Protein AF-A0AAV1LVG1-F1 (afdb_monomer_lite)

Secondary structure (DSSP, 8-state):
-PPPHHHHHHHS-GGGSPPHHHHHHHHHHHHHHHHTTSS-TT--B--HHHHSS--TT-HHHHHHHTTSTTB-S--TTT--

Structure (mmCIF, N/CA/C/O back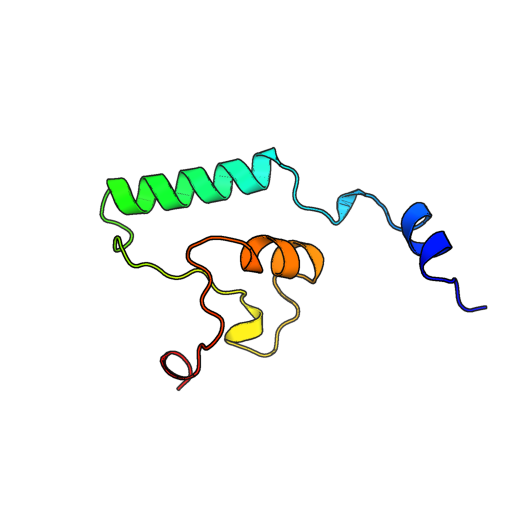bone):
data_AF-A0AAV1LVG1-F1
#
_entry.id   AF-A0AAV1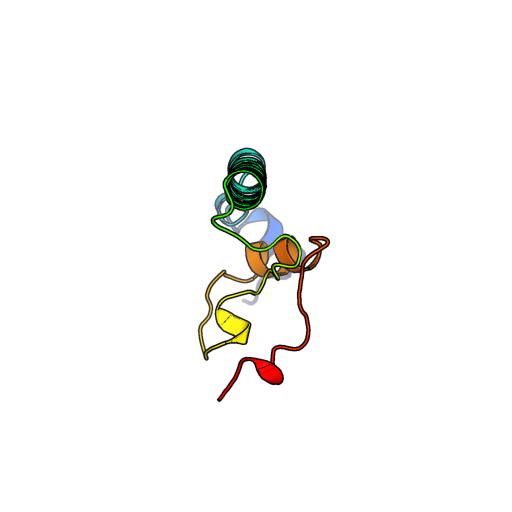LVG1-F1
#
loop_
_atom_site.group_PDB
_atom_site.id
_atom_site.type_symbol
_atom_site.label_atom_id
_atom_site.label_alt_id
_atom_site.label_comp_id
_atom_site.label_asym_id
_atom_site.label_entity_id
_atom_site.label_seq_id
_atom_site.pdbx_PDB_ins_code
_atom_site.Cartn_x
_atom_site.Cartn_y
_atom_site.Cartn_z
_atom_site.occupancy
_atom_site.B_iso_or_equiv
_atom_site.auth_seq_id
_atom_site.auth_comp_id
_atom_site.auth_asym_id
_atom_site.auth_atom_id
_atom_site.pdbx_PDB_model_num
ATOM 1 N N . MET A 1 1 ? 30.318 -7.367 -20.111 1.00 47.91 1 MET A N 1
ATOM 2 C CA . MET A 1 1 ? 30.697 -7.546 -18.689 1.00 47.91 1 MET A CA 1
ATOM 3 C C . MET A 1 1 ? 29.431 -7.515 -17.835 1.00 47.91 1 MET A C 1
ATOM 5 O O . MET A 1 1 ? 28.678 -6.559 -17.952 1.00 47.91 1 MET A O 1
ATOM 9 N N . ARG A 1 2 ? 29.132 -8.554 -17.039 1.00 55.44 2 ARG A N 1
ATOM 10 C CA . ARG A 1 2 ? 27.980 -8.552 -16.112 1.00 55.44 2 ARG A CA 1
ATOM 11 C C . ARG A 1 2 ? 28.464 -8.160 -14.715 1.00 55.44 2 ARG A C 1
ATOM 13 O O . ARG A 1 2 ? 29.317 -8.840 -14.160 1.00 55.44 2 ARG A O 1
ATOM 20 N N . LEU A 1 3 ? 27.927 -7.073 -14.164 1.00 68.62 3 LEU A N 1
ATOM 21 C CA . LEU A 1 3 ? 28.223 -6.634 -12.797 1.00 68.62 3 LEU A CA 1
ATOM 22 C C . LEU A 1 3 ? 27.565 -7.581 -11.782 1.00 68.62 3 LEU A C 1
ATOM 24 O O . LEU A 1 3 ? 26.397 -7.950 -11.948 1.00 68.62 3 LEU A O 1
ATOM 28 N N . ASN A 1 4 ? 28.306 -7.960 -10.737 1.00 75.88 4 ASN A N 1
ATOM 29 C CA . ASN A 1 4 ? 27.801 -8.811 -9.658 1.00 75.88 4 ASN A CA 1
ATOM 30 C C . ASN A 1 4 ? 26.857 -8.032 -8.714 1.00 75.88 4 ASN A C 1
ATOM 32 O O . ASN A 1 4 ? 26.805 -6.799 -8.729 1.00 75.88 4 ASN A O 1
ATOM 36 N N . ALA A 1 5 ? 26.084 -8.759 -7.903 1.00 63.00 5 ALA A N 1
ATOM 37 C CA . ALA A 1 5 ? 25.070 -8.175 -7.023 1.00 63.00 5 ALA A CA 1
ATOM 38 C C . ALA A 1 5 ? 25.655 -7.185 -5.995 1.00 63.00 5 ALA A C 1
ATOM 40 O O . ALA A 1 5 ? 25.029 -6.163 -5.717 1.00 63.00 5 ALA A O 1
ATOM 41 N N . SER A 1 6 ? 26.870 -7.441 -5.494 1.00 63.41 6 SER A N 1
ATOM 42 C CA . SER A 1 6 ? 27.560 -6.541 -4.563 1.00 63.41 6 SER A CA 1
ATOM 43 C C . SER A 1 6 ? 27.938 -5.218 -5.218 1.00 63.41 6 SER A C 1
ATOM 45 O O . SER A 1 6 ? 27.753 -4.176 -4.607 1.00 63.41 6 SER A O 1
ATOM 47 N N . VAL A 1 7 ? 28.391 -5.227 -6.472 1.00 66.38 7 VAL A N 1
ATOM 48 C CA . VAL A 1 7 ? 28.774 -4.006 -7.196 1.00 66.38 7 VAL A CA 1
ATOM 49 C C . VAL A 1 7 ? 27.539 -3.210 -7.638 1.00 66.38 7 VAL A C 1
ATOM 51 O O . VAL A 1 7 ? 27.537 -1.985 -7.557 1.00 66.38 7 VAL A O 1
ATOM 54 N N . LYS A 1 8 ? 26.435 -3.879 -8.003 1.00 65.19 8 LYS A N 1
ATOM 55 C CA . LYS A 1 8 ? 25.158 -3.201 -8.306 1.00 65.19 8 LYS A CA 1
ATOM 56 C C . LYS A 1 8 ? 24.592 -2.423 -7.114 1.00 65.19 8 LYS A C 1
ATOM 58 O O . LYS A 1 8 ? 23.989 -1.379 -7.325 1.00 65.19 8 LYS A O 1
ATOM 63 N N . LYS A 1 9 ? 24.813 -2.890 -5.879 1.00 63.41 9 LYS A N 1
ATOM 64 C CA . LYS A 1 9 ? 24.367 -2.209 -4.650 1.00 63.41 9 LYS A CA 1
ATOM 65 C C . LYS A 1 9 ? 24.988 -0.815 -4.471 1.00 63.41 9 LYS A C 1
ATOM 67 O O . LYS A 1 9 ? 24.353 0.038 -3.866 1.00 63.41 9 LYS A O 1
ATOM 72 N N . TYR A 1 10 ? 26.198 -0.596 -4.989 1.00 59.62 10 TYR A N 1
ATOM 73 C CA . TYR A 1 10 ? 26.920 0.679 -4.882 1.00 59.62 10 TYR A CA 1
ATOM 74 C C . TYR A 1 10 ? 26.822 1.554 -6.142 1.00 59.62 10 TYR A C 1
ATOM 76 O O . TYR A 1 10 ? 27.2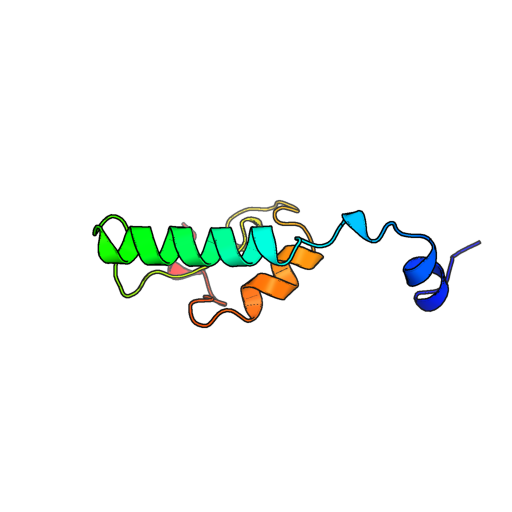14 2.714 -6.096 1.00 59.62 10 TYR A O 1
ATOM 84 N N . LEU A 1 11 ? 26.314 1.011 -7.255 1.00 62.28 11 LEU A N 1
ATOM 85 C CA . LEU A 1 11 ? 26.164 1.723 -8.533 1.00 62.28 11 LEU A CA 1
ATOM 86 C C . LEU A 1 11 ? 24.710 2.073 -8.878 1.00 62.28 11 LEU A C 1
ATOM 88 O O . LEU A 1 11 ? 24.483 2.886 -9.768 1.00 62.28 11 LEU A O 1
ATOM 92 N N . LEU A 1 12 ? 23.728 1.459 -8.208 1.00 57.69 12 LEU A N 1
ATOM 93 C CA . LEU A 1 12 ? 22.330 1.874 -8.297 1.00 57.69 12 LEU A CA 1
ATOM 94 C C . LEU A 1 12 ? 22.079 2.982 -7.269 1.00 57.69 12 LEU A C 1
ATOM 96 O O . LEU A 1 12 ? 22.433 2.798 -6.099 1.00 57.69 12 LEU A O 1
ATOM 100 N N . PRO A 1 13 ? 21.482 4.116 -7.667 1.00 54.22 13 PRO A N 1
ATOM 101 C CA . PRO A 1 13 ? 21.189 5.183 -6.732 1.00 54.22 13 PRO A CA 1
ATOM 102 C C . PRO A 1 13 ? 20.296 4.656 -5.603 1.00 54.22 13 PRO A C 1
ATOM 104 O O . PRO A 1 13 ? 19.354 3.886 -5.804 1.00 54.22 13 PRO A O 1
ATOM 107 N N . LYS A 1 14 ? 20.587 5.106 -4.381 1.00 56.03 14 LYS A N 1
ATOM 108 C CA . LYS A 1 14 ? 19.758 4.876 -3.188 1.00 56.03 14 LYS A CA 1
ATOM 109 C C . LYS A 1 14 ? 18.323 5.425 -3.354 1.00 56.03 14 LYS A C 1
ATOM 111 O O . LYS A 1 14 ? 17.461 5.118 -2.542 1.00 56.03 14 LYS A O 1
ATOM 116 N N . GLU A 1 15 ? 18.077 6.189 -4.419 1.00 59.72 15 GLU A N 1
ATOM 117 C CA . GLU A 1 15 ? 16.824 6.871 -4.757 1.00 59.72 15 GLU A CA 1
ATOM 118 C C . GLU A 1 15 ? 15.643 5.954 -5.111 1.00 59.72 15 GLU A C 1
ATOM 120 O O . GLU A 1 15 ? 14.507 6.407 -5.083 1.00 59.72 15 GLU A O 1
ATOM 125 N N . ASP A 1 16 ? 15.867 4.662 -5.375 1.00 76.94 16 ASP A N 1
ATOM 126 C CA . ASP A 1 16 ? 14.771 3.732 -5.707 1.00 76.94 16 ASP A CA 1
ATOM 127 C C . ASP A 1 16 ? 14.000 3.199 -4.477 1.00 76.94 16 ASP A C 1
ATOM 129 O O . ASP A 1 16 ? 13.061 2.410 -4.622 1.00 76.94 16 ASP A O 1
ATOM 133 N N . GLU A 1 17 ? 14.431 3.525 -3.251 1.00 86.00 17 GLU A N 1
ATOM 134 C CA . GLU A 1 17 ? 13.729 3.129 -2.019 1.00 86.00 17 GLU A CA 1
ATOM 135 C C . GLU A 1 17 ? 12.763 4.217 -1.555 1.00 86.00 17 GLU A C 1
ATOM 137 O O . GLU A 1 17 ? 13.154 5.383 -1.481 1.00 86.00 17 GLU A O 1
ATOM 142 N N . PRO A 1 18 ? 11.520 3.855 -1.178 1.00 90.81 18 PRO A N 1
ATOM 143 C CA . PRO A 1 18 ? 10.637 4.789 -0.502 1.00 90.81 18 PRO A CA 1
ATOM 144 C C . PRO A 1 18 ? 11.333 5.348 0.738 1.00 90.81 18 PRO A C 1
ATOM 146 O O . PRO A 1 18 ? 11.896 4.602 1.543 1.00 90.81 18 PRO A O 1
ATOM 149 N N . THR A 1 19 ? 11.286 6.666 0.908 1.00 94.75 19 THR A N 1
ATOM 150 C CA . THR A 1 19 ? 11.776 7.278 2.144 1.00 94.75 19 THR A CA 1
ATOM 151 C C . THR A 1 19 ? 10.898 6.845 3.317 1.00 94.75 19 THR A C 1
ATOM 153 O O . THR A 1 19 ? 9.701 6.603 3.144 1.00 94.75 19 THR A O 1
ATOM 156 N N . SER A 1 20 ? 11.462 6.799 4.527 1.00 95.19 20 SER A N 1
ATOM 157 C CA . SER A 1 20 ? 10.681 6.508 5.738 1.00 95.19 20 SER A CA 1
ATOM 158 C C . SER A 1 20 ? 9.487 7.452 5.876 1.00 95.19 20 SER A C 1
ATOM 160 O O . SER A 1 20 ? 8.372 6.990 6.062 1.00 95.19 20 SER A O 1
ATOM 162 N N . LYS A 1 21 ? 9.690 8.754 5.629 1.00 97.00 21 LYS A N 1
ATOM 163 C CA . LYS A 1 21 ? 8.621 9.764 5.647 1.00 97.00 21 LYS A CA 1
ATOM 164 C C . LYS A 1 21 ? 7.463 9.432 4.702 1.00 97.00 21 LYS A C 1
ATOM 166 O O . LYS A 1 21 ? 6.315 9.648 5.063 1.00 97.00 21 LYS A O 1
ATOM 171 N N . ALA A 1 22 ? 7.747 8.916 3.504 1.00 96.69 22 ALA A N 1
ATOM 172 C CA . ALA A 1 22 ? 6.701 8.529 2.558 1.00 96.69 22 ALA A CA 1
ATOM 173 C C . ALA A 1 22 ? 5.936 7.278 3.024 1.00 96.69 22 ALA A C 1
ATOM 175 O O . ALA A 1 22 ? 4.717 7.216 2.880 1.00 96.69 22 ALA A O 1
ATOM 176 N N . LEU A 1 23 ? 6.637 6.298 3.605 1.00 97.69 23 LEU A N 1
ATOM 177 C CA . LEU A 1 23 ? 6.011 5.100 4.176 1.00 97.69 23 LEU A CA 1
ATOM 178 C C . LEU A 1 23 ? 5.143 5.443 5.390 1.00 97.69 23 LEU A C 1
ATOM 180 O O . LEU A 1 23 ? 4.035 4.924 5.514 1.00 97.69 23 LEU A O 1
ATOM 184 N N . ASP A 1 24 ? 5.628 6.328 6.258 1.00 98.19 24 ASP A N 1
ATOM 185 C CA . ASP A 1 24 ? 4.902 6.787 7.440 1.00 98.19 24 ASP A CA 1
ATOM 186 C C . ASP A 1 24 ? 3.653 7.574 7.029 1.00 98.19 24 ASP A C 1
ATOM 188 O O . ASP A 1 24 ? 2.559 7.255 7.488 1.00 98.19 24 ASP A O 1
ATOM 192 N N . ALA A 1 25 ? 3.777 8.492 6.064 1.00 98.50 25 ALA A N 1
ATOM 193 C CA . ALA A 1 25 ? 2.637 9.227 5.519 1.00 98.50 25 ALA A CA 1
ATOM 194 C C . ALA A 1 25 ? 1.568 8.297 4.916 1.00 98.50 25 ALA A C 1
ATOM 196 O O . ALA A 1 25 ? 0.374 8.520 5.107 1.00 98.50 25 ALA A O 1
ATOM 197 N N . ALA A 1 26 ? 1.971 7.228 4.218 1.00 98.12 26 ALA A N 1
ATOM 198 C CA . ALA A 1 26 ? 1.027 6.247 3.684 1.00 98.12 26 ALA A CA 1
ATOM 199 C C . ALA A 1 26 ? 0.269 5.510 4.803 1.00 98.12 26 ALA A C 1
ATOM 201 O O . ALA A 1 26 ? -0.952 5.367 4.731 1.00 98.12 26 ALA A O 1
ATOM 202 N N . LYS A 1 27 ? 0.971 5.084 5.862 1.00 98.19 27 LYS A N 1
ATOM 203 C CA . LYS A 1 27 ? 0.355 4.427 7.027 1.00 98.19 27 LYS A CA 1
ATOM 204 C C . LYS A 1 27 ? -0.592 5.366 7.775 1.00 98.19 27 LYS A C 1
ATOM 206 O O . LYS A 1 27 ? -1.686 4.955 8.156 1.00 98.19 27 LYS A O 1
ATOM 211 N N . GLU A 1 28 ? -0.198 6.623 7.965 1.00 98.56 28 GLU A N 1
ATOM 212 C CA . GLU A 1 28 ? -1.033 7.649 8.599 1.00 98.56 28 GLU A CA 1
ATOM 213 C C . GLU A 1 28 ? -2.298 7.936 7.789 1.00 98.56 28 GLU A C 1
ATOM 215 O O . GLU A 1 28 ? -3.385 8.010 8.362 1.00 98.56 28 GLU A O 1
ATOM 220 N N . LEU A 1 29 ? -2.180 8.027 6.462 1.00 98.62 29 LEU A N 1
ATOM 221 C CA . LEU A 1 29 ? -3.322 8.225 5.574 1.00 98.62 29 LEU A CA 1
ATOM 222 C C . LEU A 1 29 ? -4.318 7.062 5.664 1.00 98.62 29 LEU A C 1
ATOM 224 O O . LEU A 1 29 ? -5.517 7.295 5.803 1.00 98.62 29 LEU A O 1
ATOM 228 N N . ILE A 1 30 ? -3.831 5.818 5.638 1.00 98.44 30 ILE A N 1
ATOM 229 C CA . ILE A 1 30 ? -4.676 4.623 5.785 1.00 98.44 30 ILE A CA 1
ATOM 230 C C . ILE A 1 30 ? -5.377 4.628 7.148 1.00 98.44 30 ILE A C 1
ATOM 232 O O . ILE A 1 30 ? -6.595 4.462 7.219 1.00 98.44 30 ILE A O 1
ATOM 236 N N . LYS A 1 31 ? -4.632 4.894 8.228 1.00 98.19 31 LYS A N 1
ATOM 237 C CA . LYS A 1 31 ? -5.186 4.991 9.585 1.00 98.19 31 LYS A CA 1
ATOM 238 C C . LYS A 1 31 ? -6.281 6.055 9.674 1.00 98.19 31 LYS A C 1
ATOM 240 O O . LYS A 1 31 ? -7.333 5.793 10.253 1.00 98.19 31 LYS A O 1
ATOM 245 N N . CYS A 1 32 ? -6.050 7.232 9.094 1.00 98.62 32 CYS A N 1
ATOM 246 C CA . CYS A 1 32 ? -7.037 8.306 9.024 1.00 98.62 32 CYS A CA 1
ATOM 247 C C . CYS A 1 32 ? -8.290 7.854 8.260 1.00 98.62 32 CYS A C 1
ATOM 249 O O . CYS A 1 32 ? -9.401 8.032 8.750 1.00 98.62 32 CYS A O 1
ATOM 251 N N . GLY A 1 33 ? -8.119 7.183 7.116 1.00 98.56 33 GLY A N 1
ATOM 252 C CA . GLY A 1 33 ? -9.223 6.630 6.332 1.00 98.56 33 GLY A CA 1
ATOM 253 C C . GLY A 1 33 ? -10.100 5.657 7.124 1.00 98.56 33 GLY A C 1
ATOM 254 O O . GLY A 1 33 ? -11.324 5.738 7.037 1.00 98.56 33 GLY A O 1
ATOM 255 N N . VAL A 1 34 ? -9.500 4.792 7.949 1.00 98.44 34 VAL A N 1
ATOM 256 C CA . VAL A 1 34 ? -10.250 3.904 8.858 1.00 98.44 34 VAL A CA 1
ATOM 257 C C . VAL A 1 34 ? -10.981 4.710 9.936 1.00 98.44 34 VAL A C 1
ATOM 259 O O . VAL A 1 34 ? -12.169 4.500 10.165 1.00 98.44 34 VAL A O 1
ATOM 262 N N . GLN A 1 35 ? -10.304 5.669 10.575 1.00 98.56 35 GLN A N 1
ATOM 263 C CA . GLN A 1 35 ? -10.895 6.509 11.628 1.00 98.56 35 GLN A CA 1
ATOM 264 C C . GLN A 1 35 ? -12.063 7.370 11.128 1.00 98.56 35 GLN A C 1
ATOM 266 O O . GLN A 1 35 ? -13.014 7.596 11.871 1.00 98.56 35 GLN A O 1
ATOM 271 N N . GLN A 1 36 ? -11.999 7.837 9.881 1.00 98.62 36 GLN A N 1
ATOM 272 C CA . GLN A 1 36 ? -13.046 8.640 9.246 1.00 98.62 36 GLN A CA 1
ATOM 273 C C . GLN A 1 36 ? -14.147 7.795 8.586 1.00 98.62 36 GLN A C 1
ATOM 275 O O . GLN A 1 36 ? -15.107 8.350 8.057 1.00 98.62 36 GLN A O 1
ATOM 280 N N . GLY A 1 37 ? -14.036 6.462 8.608 1.00 98.25 37 GLY A N 1
ATOM 281 C CA . GLY A 1 37 ? -15.021 5.560 8.005 1.00 98.25 37 GLY A CA 1
ATOM 282 C C . GLY A 1 37 ? -14.972 5.490 6.474 1.00 98.25 37 GLY A C 1
ATOM 283 O O . GLY A 1 37 ? -15.906 4.986 5.857 1.00 98.25 37 GLY A O 1
ATOM 284 N N . HIS A 1 38 ? -13.896 5.973 5.848 1.00 98.44 38 HIS A N 1
ATOM 285 C CA . HIS A 1 38 ? -13.649 5.826 4.408 1.00 98.44 38 HIS A CA 1
ATOM 286 C C . HIS A 1 38 ? -13.069 4.454 4.044 1.00 98.44 38 HIS A C 1
ATOM 288 O O . HIS A 1 38 ? -13.222 4.000 2.912 1.00 98.44 38 HIS A O 1
ATOM 294 N N . LEU A 1 39 ? -12.408 3.796 4.999 1.00 98.31 39 LEU A N 1
ATOM 295 C CA . LEU A 1 39 ? -11.925 2.424 4.883 1.00 98.31 39 LEU A CA 1
ATOM 296 C C . LEU A 1 39 ? -12.574 1.558 5.960 1.00 98.31 39 LEU A C 1
ATOM 298 O O . LEU A 1 39 ? -12.710 1.975 7.110 1.00 98.31 39 LEU A O 1
ATOM 302 N N . ALA A 1 40 ? -12.940 0.332 5.591 1.00 97.81 40 ALA A N 1
ATOM 303 C CA . ALA A 1 40 ? -13.362 -0.666 6.562 1.00 97.81 40 ALA A CA 1
ATOM 304 C C . ALA A 1 40 ? -12.198 -1.013 7.505 1.00 97.81 40 ALA A C 1
ATOM 306 O O . ALA A 1 40 ? -11.033 -0.991 7.107 1.00 97.81 40 ALA A O 1
ATOM 307 N N . SER A 1 41 ? -12.505 -1.372 8.752 1.00 97.06 41 SER A N 1
ATOM 308 C CA . SER A 1 41 ? -11.483 -1.747 9.739 1.00 97.06 41 SER A CA 1
ATOM 309 C C . SER A 1 41 ? -10.724 -3.027 9.374 1.00 97.06 41 SER A C 1
ATOM 311 O O . SER A 1 41 ? -9.616 -3.225 9.856 1.00 97.06 41 SER A O 1
ATOM 313 N N . ASN A 1 42 ? -11.295 -3.870 8.512 1.00 96.62 42 ASN A N 1
ATOM 314 C CA . ASN A 1 42 ? -10.701 -5.091 7.965 1.00 96.62 42 ASN A CA 1
ATOM 315 C C . ASN A 1 42 ? -10.242 -4.913 6.504 1.00 96.62 42 ASN A C 1
ATOM 317 O O . ASN A 1 42 ? -10.408 -5.812 5.675 1.00 96.62 42 ASN A O 1
ATOM 321 N N . TYR A 1 43 ? -9.731 -3.728 6.165 1.00 96.94 43 TYR A N 1
ATOM 322 C CA . TYR A 1 43 ? -9.127 -3.487 4.858 1.00 96.94 43 TYR A CA 1
ATOM 323 C C . TYR A 1 43 ? -7.930 -4.419 4.621 1.00 96.94 43 TYR A C 1
ATOM 325 O O . TYR A 1 43 ? -7.330 -4.946 5.553 1.00 96.94 43 TYR A O 1
ATOM 333 N N . HIS A 1 44 ? -7.567 -4.577 3.351 1.00 97.19 44 HIS A N 1
ATOM 334 C CA . HIS A 1 44 ? -6.379 -5.319 2.950 1.00 97.19 44 HIS A CA 1
ATOM 335 C C . HIS A 1 44 ? -5.474 -4.441 2.089 1.00 97.19 44 HIS A C 1
ATOM 337 O O . HIS A 1 44 ? -5.947 -3.601 1.318 1.00 97.19 44 HIS A O 1
ATOM 343 N N . VAL A 1 45 ? -4.168 -4.660 2.198 1.00 97.69 45 VAL A N 1
ATOM 344 C CA . VAL A 1 45 ? -3.141 -4.037 1.362 1.00 97.69 45 VAL A CA 1
ATOM 345 C C . VAL A 1 45 ? -2.690 -5.038 0.314 1.00 97.69 45 VAL A C 1
ATOM 347 O O . VAL A 1 45 ? -2.333 -6.171 0.628 1.00 97.69 45 VAL A O 1
ATOM 350 N N . VAL A 1 46 ? -2.670 -4.589 -0.937 1.00 97.56 46 VAL A N 1
ATOM 351 C CA . VAL A 1 46 ? -2.193 -5.358 -2.087 1.00 97.56 46 VAL A CA 1
ATOM 352 C C . VAL A 1 46 ? -1.283 -4.490 -2.949 1.00 97.56 46 VAL A C 1
ATOM 354 O O . VAL A 1 46 ? -1.415 -3.266 -3.009 1.00 97.56 46 VAL A O 1
ATOM 357 N N . GLY A 1 47 ? -0.339 -5.114 -3.642 1.00 97.12 47 GLY A N 1
ATOM 358 C CA . GLY A 1 47 ? 0.443 -4.465 -4.687 1.00 97.12 47 GLY A CA 1
ATOM 359 C C . GLY A 1 47 ? -0.317 -4.474 -6.011 1.00 97.12 47 GLY A C 1
ATOM 360 O O . GLY A 1 47 ? -0.953 -5.464 -6.351 1.00 97.12 47 GLY A O 1
ATOM 361 N N . HIS A 1 48 ? -0.187 -3.423 -6.820 1.00 97.00 48 HIS A N 1
ATOM 362 C CA . HIS A 1 48 ? -0.881 -3.331 -8.113 1.00 97.00 48 HIS A CA 1
ATOM 363 C C . HIS A 1 48 ? -0.617 -4.547 -9.032 1.00 97.00 48 HIS A C 1
ATOM 365 O O . HIS A 1 48 ? -1.547 -5.089 -9.631 1.00 97.00 48 HIS A O 1
ATOM 371 N N . ARG A 1 49 ? 0.624 -5.058 -9.048 1.00 95.94 49 ARG A N 1
ATOM 372 C CA . ARG A 1 49 ? 1.017 -6.300 -9.742 1.00 95.94 49 ARG A CA 1
ATOM 373 C C . ARG A 1 49 ? 0.273 -7.563 -9.318 1.00 95.94 49 ARG A C 1
ATOM 375 O O . ARG A 1 49 ? 0.302 -8.548 -10.046 1.00 95.94 49 ARG A O 1
ATOM 382 N N . GLN A 1 50 ? -0.325 -7.590 -8.125 1.00 96.50 50 GLN A N 1
ATOM 383 C CA . GLN A 1 50 ? -1.135 -8.736 -7.731 1.00 96.50 50 GLN A CA 1
ATOM 384 C C . GLN A 1 50 ? -2.419 -8.777 -8.537 1.00 96.50 50 GLN A C 1
ATOM 386 O O . GLN A 1 50 ? -2.887 -9.875 -8.777 1.00 96.50 50 GLN A O 1
ATOM 391 N N . LEU A 1 51 ? -2.963 -7.641 -8.975 1.00 95.19 51 LEU A N 1
ATOM 392 C CA . LEU A 1 51 ? -4.278 -7.569 -9.609 1.00 95.19 51 LEU A CA 1
ATOM 393 C C . LEU A 1 51 ? -4.194 -7.642 -11.136 1.00 95.19 51 LEU A C 1
ATOM 395 O O . LEU A 1 51 ? -5.009 -8.317 -11.755 1.00 95.19 51 LEU A O 1
ATOM 399 N N . ILE A 1 52 ? -3.182 -7.010 -11.735 1.00 94.38 52 ILE A N 1
ATOM 400 C CA . ILE A 1 52 ? -2.973 -6.983 -13.189 1.00 94.38 52 ILE A CA 1
ATOM 401 C C . ILE A 1 52 ? -1.499 -7.202 -13.547 1.00 94.38 52 ILE A C 1
ATOM 403 O O . ILE A 1 52 ? -0.613 -7.048 -12.706 1.00 94.38 52 ILE A O 1
ATOM 407 N N . ALA A 1 53 ? -1.220 -7.517 -14.814 1.00 95.56 53 ALA A N 1
ATOM 408 C CA . ALA A 1 53 ? 0.141 -7.674 -15.327 1.00 95.56 53 ALA A CA 1
ATOM 409 C C . ALA A 1 53 ? 0.859 -6.311 -15.443 1.00 95.56 53 ALA A C 1
ATOM 411 O O . ALA A 1 53 ? 0.9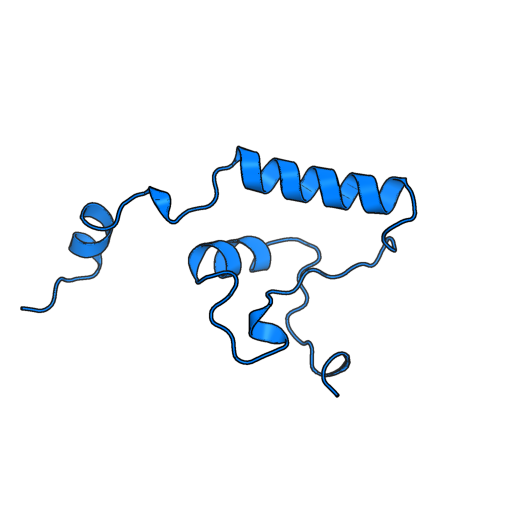13 -5.703 -16.509 1.00 95.56 53 ALA A O 1
ATOM 412 N N . THR A 1 54 ? 1.393 -5.815 -14.325 1.00 96.25 54 THR A N 1
ATOM 413 C CA . THR A 1 54 ? 2.134 -4.549 -14.233 1.00 96.25 54 THR A CA 1
ATOM 414 C C . THR A 1 54 ? 3.371 -4.680 -13.347 1.00 96.25 54 THR A C 1
ATOM 416 O O . THR A 1 54 ? 3.392 -5.459 -12.397 1.00 96.25 54 THR A O 1
ATOM 419 N N . GLU A 1 55 ? 4.399 -3.870 -13.614 1.00 96.00 55 GLU A N 1
ATOM 420 C CA . GLU A 1 55 ? 5.581 -3.771 -12.748 1.00 96.00 55 GLU A CA 1
ATOM 421 C C . GLU A 1 55 ? 5.316 -2.946 -11.480 1.00 96.00 55 GLU A C 1
ATOM 423 O O . GLU A 1 55 ? 6.039 -3.083 -10.489 1.00 96.00 55 GLU A O 1
ATOM 428 N N . SER A 1 56 ? 4.274 -2.112 -11.465 1.00 95.06 56 SER A N 1
ATOM 429 C CA . SER A 1 56 ? 3.879 -1.331 -10.286 1.00 95.06 56 SER A CA 1
ATOM 430 C C . SER A 1 56 ? 3.563 -2.252 -9.088 1.00 95.06 56 SER A C 1
ATOM 432 O O . SER A 1 56 ? 2.975 -3.317 -9.275 1.00 95.06 56 SER A O 1
ATOM 434 N N . PRO A 1 57 ? 3.964 -1.931 -7.843 1.00 96.12 57 PRO A N 1
ATOM 435 C CA . PRO A 1 57 ? 4.572 -0.683 -7.363 1.00 96.12 57 PRO A CA 1
ATOM 436 C C . PRO A 1 57 ? 6.115 -0.663 -7.419 1.00 96.12 57 PRO A C 1
ATOM 438 O O . PRO A 1 57 ? 6.764 0.080 -6.690 1.00 96.12 57 PRO A O 1
ATOM 441 N N . GLY A 1 58 ? 6.733 -1.503 -8.249 1.00 95.00 58 GLY A N 1
ATOM 442 C CA . GLY A 1 58 ? 8.179 -1.708 -8.259 1.00 95.00 58 GLY A CA 1
ATOM 443 C C . GLY A 1 58 ? 8.641 -2.676 -7.166 1.00 95.00 58 GLY A C 1
ATOM 444 O O . GLY A 1 58 ? 7.967 -2.921 -6.166 1.00 95.00 58 GLY A O 1
ATOM 445 N N . ARG A 1 59 ? 9.809 -3.295 -7.370 1.00 94.00 59 ARG A N 1
ATOM 446 C CA . ARG A 1 59 ? 10.276 -4.416 -6.534 1.00 94.00 59 ARG A CA 1
ATOM 447 C C . ARG A 1 59 ? 10.515 -4.026 -5.074 1.00 94.00 59 ARG A C 1
ATOM 449 O O . ARG A 1 59 ? 10.197 -4.813 -4.189 1.00 94.00 59 ARG A O 1
ATOM 456 N N . LYS A 1 60 ? 11.096 -2.850 -4.827 1.00 94.00 60 LYS A N 1
ATOM 457 C CA . LYS A 1 60 ? 11.485 -2.431 -3.476 1.00 94.00 60 LYS A CA 1
ATOM 458 C C . LYS A 1 60 ? 10.266 -2.114 -2.613 1.00 94.00 60 LYS A C 1
ATOM 460 O O . LYS A 1 60 ? 10.119 -2.717 -1.556 1.00 94.00 60 LYS A O 1
ATOM 465 N N . LEU A 1 61 ? 9.358 -1.274 -3.113 1.00 95.62 61 LEU A N 1
ATOM 466 C CA . LEU A 1 61 ? 8.107 -0.969 -2.418 1.00 95.62 61 LEU A CA 1
ATOM 467 C C . LEU A 1 61 ? 7.229 -2.217 -2.262 1.00 95.62 61 LEU A C 1
ATOM 469 O O . LEU A 1 61 ? 6.688 -2.435 -1.187 1.00 95.62 61 LEU A O 1
ATOM 473 N N . TYR A 1 62 ? 7.162 -3.089 -3.274 1.00 96.94 62 TYR A N 1
ATOM 474 C CA . TYR A 1 62 ? 6.442 -4.360 -3.156 1.00 96.94 62 TYR A CA 1
ATOM 475 C C . TYR A 1 62 ? 6.972 -5.231 -2.007 1.00 96.94 62 TYR A C 1
ATOM 477 O O . TYR A 1 62 ? 6.195 -5.756 -1.219 1.00 96.94 62 TYR A O 1
ATOM 485 N N . ASN A 1 63 ? 8.294 -5.365 -1.874 1.00 95.94 63 ASN A N 1
ATOM 486 C CA . ASN A 1 63 ? 8.890 -6.134 -0.780 1.00 95.94 63 ASN A CA 1
ATOM 487 C C . ASN A 1 63 ? 8.656 -5.499 0.599 1.00 95.94 63 ASN A C 1
ATOM 489 O O . ASN A 1 63 ? 8.636 -6.222 1.593 1.00 95.94 63 ASN A O 1
ATOM 493 N N . GLU A 1 64 ? 8.508 -4.176 0.655 1.00 96.44 64 GLU A N 1
ATOM 494 C CA . GLU A 1 64 ? 8.224 -3.441 1.886 1.00 96.44 64 GLU A CA 1
ATOM 495 C C . GLU A 1 64 ? 6.772 -3.641 2.343 1.00 96.44 64 GLU A C 1
ATOM 497 O O . GLU A 1 64 ? 6.546 -4.089 3.465 1.00 96.44 64 GLU A O 1
ATOM 502 N N . ILE A 1 65 ? 5.785 -3.399 1.469 1.00 97.62 65 ILE A N 1
ATOM 503 C CA . ILE A 1 65 ? 4.356 -3.490 1.836 1.00 97.62 65 ILE A CA 1
ATOM 504 C C . ILE A 1 65 ? 3.904 -4.915 2.167 1.00 97.62 65 ILE A C 1
ATOM 506 O O . ILE A 1 65 ? 2.977 -5.096 2.945 1.00 97.62 65 ILE A O 1
ATOM 510 N N . ARG A 1 66 ? 4.607 -5.936 1.658 1.00 97.75 66 ARG A N 1
ATOM 511 C CA . ARG A 1 66 ? 4.391 -7.348 2.024 1.00 97.75 66 ARG A CA 1
ATOM 512 C C . ARG A 1 66 ? 4.619 -7.662 3.499 1.00 97.75 66 ARG A C 1
ATOM 514 O O . ARG A 1 66 ? 4.257 -8.738 3.955 1.00 97.75 66 ARG A O 1
ATOM 521 N N . ARG A 1 67 ? 5.291 -6.771 4.227 1.00 97.25 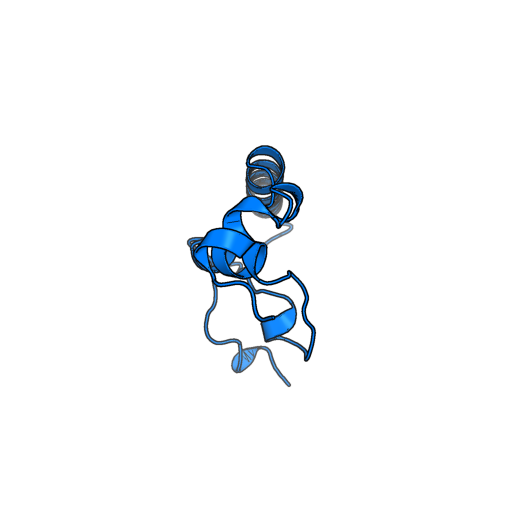67 ARG A N 1
ATOM 522 C CA . ARG A 1 67 ? 5.575 -6.925 5.659 1.00 97.25 67 ARG A CA 1
ATOM 523 C C . ARG A 1 67 ? 4.551 -6.212 6.536 1.00 97.25 67 ARG A C 1
ATOM 525 O O . ARG A 1 67 ? 4.682 -6.248 7.755 1.00 97.25 67 ARG A O 1
ATOM 532 N N . TRP A 1 68 ? 3.599 -5.498 5.939 1.00 97.62 68 TRP A N 1
ATOM 533 C CA . TRP A 1 68 ? 2.563 -4.798 6.686 1.00 97.62 68 TRP A CA 1
ATOM 534 C C . TRP A 1 68 ? 1.537 -5.809 7.207 1.00 97.62 68 TRP A C 1
ATOM 536 O O . TRP A 1 68 ? 1.306 -6.838 6.578 1.00 97.62 68 TRP A O 1
ATOM 546 N N . SER A 1 69 ? 0.933 -5.520 8.361 1.00 96.31 69 SER A N 1
ATOM 547 C CA . SER A 1 69 ? -0.004 -6.422 9.051 1.00 96.31 69 SER A CA 1
ATOM 548 C C . SER A 1 69 ? -1.223 -6.796 8.214 1.00 96.31 69 SER A C 1
ATOM 550 O O . SER A 1 69 ? -1.723 -7.907 8.337 1.00 96.31 69 SER A O 1
ATOM 552 N N . ASP A 1 70 ? -1.673 -5.876 7.364 1.00 96.88 70 ASP A N 1
ATOM 553 C CA . ASP A 1 70 ? -2.905 -6.006 6.581 1.00 96.88 70 ASP A CA 1
ATOM 554 C C . ASP A 1 70 ? -2.639 -6.503 5.150 1.00 96.88 70 ASP A C 1
ATOM 556 O O . ASP A 1 70 ? -3.497 -6.400 4.274 1.00 96.88 70 ASP A O 1
ATOM 560 N N . TRP A 1 71 ? -1.427 -6.995 4.872 1.00 97.88 71 TRP A N 1
ATOM 561 C CA . TRP A 1 71 ? -1.079 -7.551 3.568 1.00 97.88 71 TRP A CA 1
ATOM 562 C C . TRP A 1 71 ? -1.917 -8.793 3.243 1.00 97.88 71 TRP A C 1
ATOM 564 O O . TRP A 1 71 ? -2.022 -9.712 4.054 1.00 97.88 71 TRP A O 1
ATOM 574 N N . LEU A 1 72 ? -2.452 -8.851 2.021 1.00 97.38 72 LEU A N 1
ATOM 575 C CA . LEU A 1 72 ? -3.175 -10.015 1.514 1.00 97.38 72 LEU A CA 1
ATOM 576 C C . LEU A 1 72 ? -2.353 -10.733 0.438 1.00 97.38 72 LEU A C 1
ATOM 578 O O . LEU A 1 72 ? -2.144 -10.197 -0.651 1.00 97.38 72 LEU A O 1
ATOM 582 N N . ASP A 1 73 ? -1.896 -11.955 0.728 1.00 95.56 73 ASP A N 1
ATOM 583 C CA . ASP A 1 73 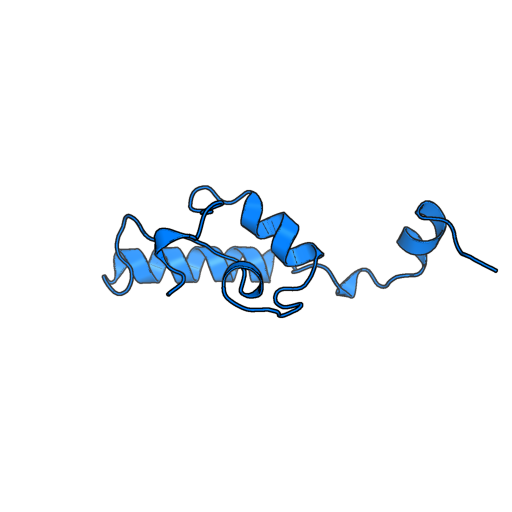? -1.093 -12.754 -0.208 1.00 95.56 73 ASP A CA 1
ATOM 584 C C . ASP A 1 73 ? -1.913 -13.299 -1.386 1.00 95.56 73 ASP A C 1
ATOM 586 O O . ASP A 1 73 ? -1.479 -13.184 -2.538 1.00 95.56 73 ASP A O 1
ATOM 590 N N . ASP A 1 74 ? -3.091 -13.867 -1.110 1.00 94.75 74 ASP A N 1
ATOM 591 C CA . ASP A 1 74 ? -3.975 -14.425 -2.133 1.00 94.75 74 ASP A CA 1
ATOM 592 C C . ASP A 1 74 ? -5.111 -13.460 -2.485 1.00 94.75 74 ASP A C 1
ATOM 594 O O . ASP A 1 74 ? -5.965 -13.134 -1.665 1.00 94.75 74 ASP A O 1
ATOM 598 N N . VAL A 1 75 ? -5.121 -13.033 -3.745 1.00 94.94 75 VAL A N 1
ATOM 599 C CA . VAL A 1 75 ? -6.129 -12.137 -4.322 1.00 94.94 75 VAL A CA 1
ATOM 600 C C . VAL A 1 75 ? -7.056 -12.866 -5.298 1.00 94.94 75 VAL A C 1
ATOM 602 O O . VAL A 1 75 ? -7.737 -12.219 -6.091 1.00 94.94 75 VAL A O 1
ATOM 605 N N . SER A 1 76 ? -7.065 -14.203 -5.291 1.00 92.00 76 SER A N 1
ATOM 606 C CA . SER A 1 76 ? -7.919 -15.031 -6.152 1.00 92.00 76 SER A CA 1
ATOM 607 C C . SER A 1 76 ? -9.399 -14.660 -6.039 1.00 92.00 76 SER A C 1
ATOM 609 O O . SER A 1 76 ? -10.083 -14.593 -7.051 1.00 92.00 76 SER A O 1
ATOM 611 N N . SER A 1 77 ? -9.865 -14.316 -4.837 1.00 88.31 77 SER A N 1
ATOM 612 C CA . SER A 1 77 ? -11.237 -13.866 -4.572 1.00 88.31 77 SER A CA 1
ATOM 613 C C . SER A 1 77 ? -11.567 -12.468 -5.111 1.00 88.31 77 SER A C 1
ATOM 615 O O . SER A 1 77 ? -12.738 -12.108 -5.183 1.00 88.31 77 SER A O 1
ATOM 617 N N . ILE A 1 78 ? -10.553 -11.671 -5.466 1.00 88.25 78 ILE A N 1
ATOM 618 C CA . ILE A 1 78 ? -10.695 -10.300 -5.986 1.00 88.25 78 ILE A CA 1
ATOM 619 C C . ILE A 1 78 ? -10.594 -10.288 -7.518 1.00 88.25 78 ILE A C 1
ATOM 621 O O . ILE A 1 78 ? -11.116 -9.389 -8.178 1.00 88.25 78 ILE A O 1
ATOM 625 N N . LYS A 1 79 ? -9.898 -11.269 -8.098 1.00 76.12 79 LYS A N 1
ATOM 626 C CA . LYS A 1 79 ? -9.754 -11.412 -9.546 1.00 76.12 79 LYS A CA 1
ATOM 627 C C . LYS A 1 79 ? -11.009 -12.053 -10.128 1.00 76.12 79 LYS A C 1
ATOM 629 O O . LYS A 1 79 ? -11.367 -13.156 -9.732 1.00 76.12 79 LYS A O 1
ATOM 634 N N . ASN A 1 80 ? -11.635 -11.356 -11.074 1.00 62.06 80 ASN A N 1
ATOM 635 C CA . ASN A 1 80 ? -12.693 -11.913 -11.919 1.00 62.06 80 ASN A CA 1
ATOM 636 C C . ASN A 1 80 ? -12.120 -12.890 -12.946 1.00 62.06 80 ASN A C 1
ATOM 638 O O . ASN A 1 80 ? -11.043 -12.571 -13.507 1.00 62.06 80 ASN A O 1
#

Radius of gyration: 15.97 Å; chains: 1; bounding box: 46×25×30 Å

Organism: NCBI:txid213953

pLDDT: mean 88.79, std 14.53, range [47.91, 98.62]

Foldseek 3Di:
DDDDPVVCVVVDDPVVADDPVRVVVVVVVVVVCCVVVVDPPLDADDFPCLADPDCPPHDRVRVVCCPDPRYDPDCVVVHD

InterPro domains:
  IPR002502 N-acetylmuramoyl-L-alanine amidase domain [cd06583] (15-60)
  IPR015510 Peptidoglycan recognition protein [PTHR11022] (15-71)
  IPR036505 N-acetylmuramoyl-L-alanine amidase/PGRP domain superfamily [G3DSA:3.40.80.10] (10-75)
  IPR036505 N-acetylmuramoyl-L-alanine amidase/PGRP domain superfamily [SSF55846] (15-73)

Sequence (80 aa):
MRLNASVKKYLLPKEDEPTSKALDAAKELIKCGVQQGHLASNYHVVGHRQLIATESPGRKLYNEIRRWSDWLDDVSSIKN